Protein AF-A0A1G2SLS5-F1 (afdb_monomer)

Solvent-accessible surface area (backbone atoms only — not comparable to full-atom values): 6137 Å² total; per-residue (Å²): 117,70,70,66,54,59,68,70,67,63,75,51,69,66,58,55,56,51,49,53,50,51,50,51,52,50,51,52,54,50,50,51,52,53,52,51,54,50,44,50,52,46,40,54,53,17,65,68,39,77,86,43,71,64,21,57,29,35,43,38,32,33,52,13,49,52,36,38,52,52,29,53,52,50,58,72,54,48,86,78,49,79,62,73,62,56,51,55,51,29,53,52,34,38,52,52,13,51,50,33,33,49,53,18,50,52,57,50,51,60,50,69,75,73,109

pLDDT: mean 70.51, std 9.54, range [46.31, 83.56]

Radius of gyration: 22.19 Å; Cα contacts (8 Å, |Δi|>4): 70; chains: 1; bounding box: 45×54×56 Å

Secondary structure (DSSP, 8-state):
--HHHHHHTT--HHHHHHHHHHHHHHHHHHHHHHHHHHHHHHHHHHHHS-S-HHHHHHHHHHHHHHHHHHHHHHHHHGGGS-HHHHHHHHHHHHHHHHHHHHHHHHHHHHHHT--

Foldseek 3Di:
DVVVVVVVVPPPVVVVVVVVVVVVVVVLVVVLVVLVVVLVVLLVVLVVPPPDVLSVLSNLLSVLSVLLSVLSVLVVVCVPDDNPPSVVSSVVSNVSSVVSNVVSVVSVVVVVVVD

Sequence (115 aa):
MSDLLSEIGTVSPDMFSSTDSLLSLYSFWSFVIVAVITSILVFVTATKMKGGLFGKVLYYFGAGMVLILISLVLVSIKEGSPASYTDVARDILNIVGFILMAIAANKLYSFTKAQ

Organism: NCBI:txid1802730

Mean predicted aligned error: 13.19 Å

Nearest PDB structures (foldseek):
  6s37-assembly1_A  TM=5.032E-01  e=5.774E+00  Pseudomonas putida KT2440
  7zkw-assembly2_B  TM=3.448E-01  e=4.093E+00  Arabidopsis thaliana
  7sqc-assembly1_1G  TM=4.206E-01  e=9.135E+00  Chlamydomonas reinhardtii

Structure (mmCIF, N/CA/C/O backbone):
data_AF-A0A1G2SLS5-F1
#
_entry.id   AF-A0A1G2SLS5-F1
#
loop_
_atom_site.group_PDB
_atom_site.id
_atom_site.type_symbol
_atom_site.label_atom_id
_atom_site.label_alt_id
_atom_site.label_comp_id
_atom_site.label_asym_id
_atom_site.label_entity_id
_atom_site.label_seq_id
_atom_site.pdbx_PDB_ins_code
_atom_site.Cartn_x
_atom_site.Cartn_y
_atom_site.Cartn_z
_atom_site.occupancy
_atom_site.B_iso_or_equiv
_atom_site.auth_seq_id
_atom_site.auth_comp_id
_atom_site.auth_asym_id
_atom_site.auth_atom_id
_atom_site.pdbx_PDB_model_num
ATOM 1 N N . MET A 1 1 ? 21.243 43.301 -33.020 1.00 50.28 1 MET A N 1
ATOM 2 C CA . MET A 1 1 ? 19.894 43.049 -32.445 1.00 50.28 1 MET A CA 1
ATOM 3 C C . MET A 1 1 ? 19.258 41.794 -33.036 1.00 50.28 1 MET A C 1
ATOM 5 O O . MET A 1 1 ? 18.559 41.104 -32.312 1.00 50.28 1 MET A O 1
ATOM 9 N N . SER A 1 2 ? 19.557 41.454 -34.294 1.00 53.94 2 SER A N 1
ATOM 10 C CA . SER A 1 2 ? 19.277 40.147 -34.906 1.00 53.94 2 SER A CA 1
ATOM 11 C C . SER A 1 2 ? 20.036 38.985 -34.250 1.00 53.94 2 SER A C 1
ATOM 13 O O . SER A 1 2 ? 19.446 37.929 -34.066 1.00 53.94 2 SER A O 1
ATOM 15 N N . ASP A 1 3 ? 21.285 39.194 -33.817 1.00 55.50 3 ASP A N 1
ATOM 16 C CA . ASP A 1 3 ? 22.118 38.112 -33.254 1.00 55.50 3 ASP A CA 1
ATOM 17 C C . ASP A 1 3 ? 21.664 37.635 -31.861 1.00 55.50 3 ASP A C 1
ATOM 19 O O . ASP A 1 3 ? 21.843 36.471 -31.513 1.00 55.50 3 ASP A O 1
ATOM 23 N N . LEU A 1 4 ? 20.989 38.497 -31.084 1.00 53.91 4 LEU A N 1
ATOM 24 C CA . LEU A 1 4 ? 20.428 38.124 -29.775 1.00 53.91 4 LEU A CA 1
ATOM 25 C C . LEU A 1 4 ? 19.105 37.349 -29.877 1.00 53.91 4 LEU A C 1
ATOM 27 O O . LEU A 1 4 ? 18.710 36.698 -28.916 1.00 53.91 4 LEU A O 1
ATOM 31 N N . LEU A 1 5 ? 18.414 37.397 -31.023 1.00 54.09 5 LEU A N 1
ATOM 32 C CA . LEU A 1 5 ? 17.203 36.597 -31.251 1.00 54.09 5 LEU A CA 1
ATOM 33 C C . LEU A 1 5 ? 17.524 35.205 -31.812 1.00 54.09 5 LEU A C 1
ATOM 35 O O . LEU A 1 5 ? 16.744 34.279 -31.602 1.00 54.09 5 LEU A O 1
ATOM 39 N N . SER A 1 6 ? 18.680 35.028 -32.460 1.00 53.47 6 SER A N 1
ATOM 40 C CA . SER A 1 6 ? 19.183 33.708 -32.865 1.00 53.47 6 SER A CA 1
ATOM 41 C C . SER A 1 6 ? 19.698 32.870 -31.692 1.00 53.47 6 SER A C 1
ATOM 43 O O . SER A 1 6 ? 19.623 31.649 -31.761 1.00 53.47 6 SER A O 1
ATOM 45 N N . GLU A 1 7 ? 20.158 33.497 -30.605 1.00 53.78 7 GLU A N 1
ATOM 46 C CA . GLU A 1 7 ? 20.654 32.790 -29.411 1.00 53.78 7 GLU A CA 1
ATOM 47 C C . GLU A 1 7 ? 19.515 32.330 -28.477 1.00 53.78 7 GLU A C 1
ATOM 49 O O . GLU A 1 7 ? 19.618 31.304 -27.812 1.00 53.78 7 GLU A O 1
ATOM 54 N N . ILE A 1 8 ? 18.370 33.026 -28.495 1.00 54.81 8 ILE A N 1
ATOM 55 C CA . ILE A 1 8 ? 17.138 32.604 -27.797 1.00 54.81 8 ILE A CA 1
ATOM 56 C C . ILE A 1 8 ? 16.351 31.567 -28.633 1.00 54.81 8 ILE A C 1
ATOM 58 O O . ILE A 1 8 ? 15.495 30.852 -28.114 1.00 54.81 8 ILE A O 1
ATOM 62 N N . GLY A 1 9 ? 16.656 31.450 -29.930 1.00 52.28 9 GLY A N 1
ATOM 63 C CA . GLY A 1 9 ? 15.972 30.574 -30.887 1.00 52.28 9 GLY A CA 1
ATOM 64 C C . GLY A 1 9 ? 16.450 29.118 -30.927 1.00 52.28 9 GLY A C 1
ATOM 65 O O . GLY A 1 9 ? 15.871 28.323 -31.662 1.00 52.28 9 GLY A O 1
ATOM 66 N N . THR A 1 10 ? 17.475 28.744 -30.157 1.00 52.69 10 THR A N 1
ATOM 67 C CA . THR A 1 10 ? 18.030 27.379 -30.150 1.00 52.69 10 THR A CA 1
ATOM 68 C C . THR A 1 10 ? 18.010 26.749 -28.762 1.00 52.69 10 THR A C 1
ATOM 70 O O . THR A 1 10 ? 18.973 26.097 -28.358 1.00 52.69 10 THR A O 1
ATOM 73 N N . VAL A 1 11 ? 16.914 26.907 -28.011 1.00 59.22 11 VAL A N 1
ATOM 74 C CA . VAL A 1 11 ? 16.658 25.961 -26.919 1.00 59.22 11 VAL A CA 1
ATOM 75 C C . VAL A 1 11 ? 16.249 24.646 -27.571 1.00 59.22 11 VAL A C 1
ATOM 77 O O . VAL A 1 11 ? 15.107 24.466 -27.992 1.00 59.22 11 VAL A O 1
ATOM 80 N N . SER A 1 12 ? 17.238 23.773 -27.745 1.00 58.06 12 SER A N 1
ATOM 81 C CA . SER A 1 12 ? 17.074 22.476 -28.388 1.00 58.06 12 SER A CA 1
ATOM 82 C C . SER A 1 12 ? 15.954 21.697 -27.668 1.00 58.06 12 SER A C 1
ATOM 84 O O . SER A 1 12 ? 15.978 21.617 -26.435 1.00 58.06 12 SER A O 1
ATOM 86 N N . PRO A 1 13 ? 14.936 21.168 -28.374 1.00 59.53 13 PRO A N 1
ATOM 87 C CA . PRO A 1 13 ? 13.781 20.489 -27.763 1.00 59.53 13 PRO A CA 1
ATOM 88 C C . PRO A 1 13 ? 14.174 19.295 -26.869 1.00 59.53 13 PRO A C 1
ATOM 90 O O . PRO A 1 13 ? 13.457 18.933 -25.939 1.00 59.53 13 PRO A O 1
ATOM 93 N N . ASP A 1 14 ? 15.356 18.742 -27.106 1.00 61.47 14 ASP A N 1
ATOM 94 C CA . ASP A 1 14 ? 16.059 17.733 -26.318 1.00 61.47 14 ASP A CA 1
ATOM 95 C C . ASP A 1 14 ? 16.451 18.197 -24.896 1.00 61.47 14 ASP A C 1
ATOM 97 O O . ASP A 1 14 ? 16.504 17.380 -23.972 1.00 61.47 14 ASP A O 1
ATOM 101 N N . MET A 1 15 ? 16.646 19.500 -24.662 1.00 60.25 15 MET A N 1
ATOM 102 C CA . MET A 1 15 ? 16.877 20.053 -23.318 1.00 60.25 15 MET A CA 1
ATOM 103 C C . MET A 1 15 ? 15.589 20.053 -22.480 1.00 60.25 15 MET A C 1
ATOM 105 O O . MET A 1 15 ? 15.622 19.710 -21.294 1.00 60.25 15 MET A O 1
ATOM 109 N N . PHE A 1 16 ? 14.445 20.375 -23.093 1.00 61.44 16 PHE A N 1
ATOM 110 C CA . PHE A 1 16 ? 13.142 20.315 -22.424 1.00 61.44 16 PHE A CA 1
ATOM 111 C C . PHE A 1 16 ? 12.739 18.869 -22.120 1.00 61.44 16 PHE A C 1
ATOM 113 O O . PHE A 1 16 ? 12.420 18.566 -20.973 1.00 61.44 16 PHE A O 1
ATOM 120 N N . SER A 1 17 ? 12.881 17.945 -23.081 1.00 62.88 17 SER A N 1
ATOM 121 C CA . SER A 1 17 ? 12.555 16.527 -22.856 1.00 62.88 17 SER A CA 1
ATOM 122 C C . SER A 1 17 ? 13.399 15.893 -21.748 1.00 62.88 17 SER A C 1
ATOM 124 O O . SER A 1 17 ? 12.903 15.079 -20.967 1.00 62.88 17 SER A O 1
ATOM 126 N N . SER A 1 18 ? 14.677 16.271 -21.658 1.00 64.44 18 SER A N 1
ATOM 127 C CA . SER A 1 18 ? 15.587 15.788 -20.614 1.00 64.44 18 SER A CA 1
ATOM 128 C C . SER A 1 18 ? 15.208 16.339 -19.238 1.00 64.44 18 SER A C 1
ATOM 130 O O . SER A 1 18 ? 15.208 15.603 -18.252 1.00 64.44 18 SER A O 1
ATOM 132 N N . THR A 1 19 ? 14.827 17.616 -19.171 1.00 71.38 19 THR A N 1
ATOM 133 C CA . THR A 1 19 ? 14.408 18.268 -17.923 1.00 71.38 19 THR A CA 1
ATOM 134 C C . THR A 1 19 ? 13.082 17.697 -17.417 1.00 71.38 19 THR A C 1
ATOM 136 O O . THR A 1 19 ? 12.981 17.356 -16.239 1.00 71.38 19 THR A O 1
ATOM 139 N N . ASP A 1 20 ? 12.103 17.496 -18.302 1.00 74.62 20 ASP A N 1
ATOM 140 C CA . ASP A 1 20 ? 10.809 16.888 -17.969 1.00 74.62 20 ASP A CA 1
ATOM 141 C C . ASP A 1 20 ? 10.965 15.439 -17.489 1.00 74.62 20 ASP A C 1
ATOM 143 O O . ASP A 1 20 ? 10.318 15.016 -16.527 1.00 74.62 20 ASP A O 1
ATOM 147 N N . SER A 1 21 ? 11.881 14.684 -18.104 1.00 72.94 21 SER A N 1
ATOM 148 C CA . SER A 1 21 ? 12.189 13.308 -17.698 1.00 72.94 21 SER A CA 1
ATOM 149 C C . SER A 1 21 ? 12.808 13.248 -16.298 1.00 72.94 21 SER A C 1
ATOM 151 O O . SER A 1 21 ? 12.415 12.414 -15.480 1.00 72.94 21 SER A O 1
ATOM 153 N N . LEU A 1 22 ? 13.737 14.157 -15.983 1.00 76.06 22 LEU A N 1
ATOM 154 C CA . LEU A 1 22 ? 14.348 14.249 -14.654 1.00 76.06 22 LEU A CA 1
ATOM 155 C C . LEU A 1 22 ? 13.349 14.711 -13.587 1.00 76.06 22 LEU A C 1
ATOM 157 O O . LEU A 1 22 ? 13.343 14.162 -12.483 1.00 76.06 22 LEU A O 1
ATOM 161 N N . LEU A 1 23 ? 12.481 15.675 -13.910 1.00 80.06 23 LEU A N 1
ATOM 162 C CA . LEU A 1 23 ? 11.414 16.116 -13.011 1.00 80.06 23 LEU A CA 1
ATOM 163 C C . LEU A 1 23 ? 10.431 14.982 -12.716 1.00 80.06 23 LEU A C 1
ATOM 165 O O . LEU A 1 23 ? 10.062 14.777 -11.561 1.00 80.06 23 LEU A O 1
ATOM 169 N N . SER A 1 24 ? 10.028 14.239 -13.749 1.00 76.81 24 SER A N 1
ATOM 170 C CA . SER A 1 24 ? 9.140 13.082 -13.626 1.00 76.81 24 SER A CA 1
ATOM 171 C C . SER A 1 24 ? 9.749 12.010 -12.721 1.00 76.81 24 SER A C 1
ATOM 173 O O . SER A 1 24 ? 9.103 11.552 -11.776 1.00 76.81 24 SER A O 1
ATOM 175 N N . LEU A 1 25 ? 11.030 11.684 -12.925 1.00 78.31 25 LEU A N 1
ATOM 176 C CA . LEU A 1 25 ? 11.751 10.721 -12.097 1.00 78.31 25 LEU A CA 1
ATOM 177 C C . LEU A 1 25 ? 11.849 11.192 -10.637 1.00 78.31 25 LEU A C 1
ATOM 179 O O . LEU A 1 25 ? 11.551 10.431 -9.717 1.00 78.31 25 LEU A O 1
ATOM 183 N N . TYR A 1 26 ? 12.212 12.457 -10.408 1.00 79.56 26 TYR A N 1
ATOM 184 C CA . TYR A 1 26 ? 12.291 13.032 -9.064 1.00 79.56 26 TYR A CA 1
ATOM 185 C C . TYR A 1 26 ? 10.926 13.051 -8.365 1.00 79.56 26 TYR A C 1
ATOM 187 O O . TYR A 1 26 ? 10.819 12.676 -7.197 1.00 79.56 26 TYR A O 1
ATOM 195 N N . SER A 1 27 ? 9.870 13.438 -9.082 1.00 81.88 27 SER A N 1
ATOM 196 C CA . SER A 1 27 ? 8.500 13.455 -8.566 1.00 81.88 27 SER A CA 1
ATOM 197 C C . SER A 1 27 ? 8.026 12.048 -8.198 1.00 81.88 27 SER A C 1
ATOM 199 O O . SER A 1 27 ? 7.465 11.850 -7.120 1.00 81.88 27 SER A O 1
ATOM 201 N N . PHE A 1 28 ? 8.339 11.051 -9.032 1.00 77.50 28 PHE A N 1
ATOM 202 C CA . PHE A 1 28 ? 8.040 9.648 -8.763 1.00 77.50 28 PHE A CA 1
ATOM 203 C C . PHE A 1 28 ? 8.723 9.154 -7.483 1.00 77.50 28 PHE A C 1
ATOM 205 O O . PHE A 1 28 ? 8.052 8.637 -6.591 1.00 77.50 28 PHE A O 1
ATOM 212 N N . TRP A 1 29 ? 10.035 9.362 -7.337 1.00 76.00 29 TRP A N 1
ATOM 213 C CA . TRP A 1 29 ? 10.759 8.950 -6.129 1.00 76.00 29 TRP A CA 1
ATOM 214 C C . TRP A 1 29 ? 10.306 9.708 -4.880 1.00 76.00 29 TRP A C 1
ATOM 216 O O . TRP A 1 29 ? 10.204 9.114 -3.808 1.00 76.00 29 TRP A O 1
ATOM 226 N N . SER A 1 30 ? 9.974 10.993 -5.010 1.00 80.94 30 SER A N 1
ATOM 227 C CA . SER A 1 30 ? 9.429 11.782 -3.905 1.00 80.94 30 SER A CA 1
ATOM 228 C C . SER A 1 30 ? 8.067 11.238 -3.455 1.00 80.94 30 SER A C 1
ATOM 230 O O . SER A 1 30 ? 7.856 11.002 -2.265 1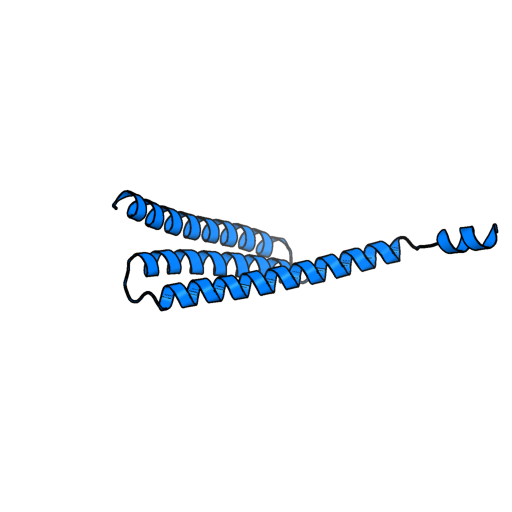.00 80.94 30 SER A O 1
ATOM 232 N N . PHE A 1 31 ? 7.177 10.914 -4.400 1.00 81.81 31 PHE A N 1
ATOM 233 C CA . PHE A 1 31 ? 5.907 10.240 -4.119 1.00 81.81 31 PHE A CA 1
ATOM 234 C C . PHE A 1 31 ? 6.112 8.890 -3.419 1.00 81.81 31 PHE A C 1
ATOM 236 O O . PHE A 1 31 ? 5.448 8.617 -2.419 1.00 81.81 31 PHE A O 1
ATOM 243 N N . VAL A 1 32 ? 7.054 8.069 -3.897 1.00 77.25 32 VAL A N 1
ATOM 244 C CA . VAL A 1 32 ? 7.382 6.766 -3.292 1.00 77.25 32 VAL A CA 1
ATOM 245 C C . VAL A 1 32 ? 7.816 6.944 -1.837 1.00 77.25 32 VAL A C 1
ATOM 247 O O . VAL A 1 32 ? 7.296 6.262 -0.956 1.00 77.25 32 VAL A O 1
ATOM 250 N N . ILE A 1 33 ? 8.730 7.880 -1.564 1.00 81.06 33 ILE A N 1
ATOM 251 C CA . ILE A 1 33 ? 9.230 8.150 -0.209 1.00 81.06 33 ILE A CA 1
ATOM 252 C C . ILE A 1 33 ? 8.085 8.583 0.709 1.00 81.06 33 ILE A C 1
ATOM 254 O O . ILE A 1 33 ? 7.932 8.030 1.799 1.00 81.06 33 ILE A O 1
ATOM 258 N N . VAL A 1 34 ? 7.254 9.531 0.265 1.00 83.06 34 VAL A N 1
ATOM 259 C CA . VAL A 1 34 ? 6.096 9.998 1.039 1.00 83.06 34 VAL A CA 1
ATOM 260 C C . VAL A 1 34 ? 5.144 8.838 1.321 1.00 83.06 34 VAL A C 1
ATOM 262 O O . VAL A 1 34 ? 4.783 8.618 2.475 1.00 83.06 34 VAL A O 1
ATOM 265 N N . ALA A 1 35 ? 4.800 8.042 0.309 1.00 74.38 35 ALA A N 1
ATOM 266 C CA . ALA A 1 35 ? 3.894 6.908 0.451 1.00 74.38 35 ALA A CA 1
ATOM 267 C C . ALA A 1 35 ? 4.427 5.846 1.431 1.00 74.38 35 ALA A C 1
ATOM 269 O O . ALA A 1 35 ? 3.672 5.342 2.267 1.00 74.38 35 ALA A O 1
ATOM 270 N N . VAL A 1 36 ? 5.730 5.542 1.389 1.00 78.06 36 VAL A N 1
ATOM 271 C CA . VAL A 1 36 ? 6.382 4.616 2.330 1.00 78.06 36 VAL A CA 1
ATOM 272 C C . VAL A 1 36 ? 6.334 5.162 3.756 1.00 78.06 36 VAL A C 1
ATOM 274 O O . VAL A 1 36 ? 5.913 4.449 4.667 1.00 78.06 36 VAL A O 1
ATOM 277 N N . ILE A 1 37 ? 6.705 6.430 3.965 1.00 82.56 37 ILE A N 1
ATOM 278 C CA . ILE A 1 37 ? 6.680 7.062 5.293 1.00 82.56 37 ILE A CA 1
ATOM 279 C C . ILE A 1 37 ? 5.256 7.062 5.855 1.00 82.56 37 ILE A C 1
ATOM 281 O O . ILE A 1 37 ? 5.044 6.669 7.004 1.00 82.56 37 ILE A O 1
ATOM 285 N N . THR A 1 38 ? 4.265 7.452 5.050 1.00 79.38 38 THR A N 1
ATOM 286 C CA . THR A 1 38 ? 2.857 7.440 5.457 1.00 79.38 38 THR A CA 1
ATOM 287 C C . THR A 1 38 ? 2.394 6.028 5.812 1.00 79.38 38 THR A C 1
ATOM 289 O O . THR A 1 38 ? 1.761 5.845 6.851 1.00 79.38 38 THR A O 1
ATOM 292 N N . SER A 1 39 ? 2.753 5.017 5.017 1.00 76.31 39 SER A N 1
ATOM 293 C CA . SER A 1 39 ? 2.410 3.619 5.299 1.00 76.31 39 SER A CA 1
ATOM 294 C C . SER A 1 39 ? 3.000 3.141 6.633 1.00 76.31 39 SER A C 1
ATOM 296 O O . SER A 1 39 ? 2.284 2.573 7.462 1.00 76.31 39 SER A O 1
ATOM 298 N N . ILE A 1 40 ? 4.273 3.458 6.899 1.00 76.31 40 ILE A N 1
ATOM 299 C CA . ILE A 1 40 ? 4.941 3.139 8.169 1.00 76.31 40 ILE A CA 1
ATOM 300 C C . 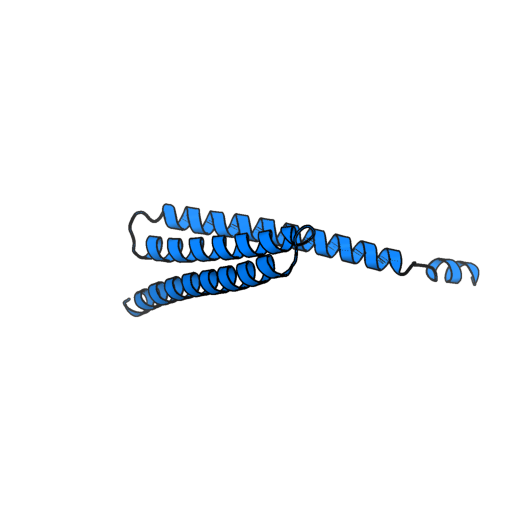ILE A 1 40 ? 4.242 3.839 9.338 1.00 76.31 40 ILE A C 1
ATOM 302 O O . ILE A 1 40 ? 3.963 3.199 10.350 1.00 76.31 40 ILE A O 1
ATOM 306 N N . LEU A 1 41 ? 3.911 5.127 9.214 1.00 76.44 41 LEU A N 1
ATOM 307 C CA . LEU A 1 41 ? 3.209 5.873 10.263 1.00 76.44 41 LEU A CA 1
ATOM 308 C C . LEU A 1 41 ? 1.838 5.267 10.576 1.00 76.44 41 LEU A C 1
ATOM 310 O O . LEU A 1 41 ? 1.492 5.108 11.749 1.00 76.44 41 LEU A O 1
ATOM 314 N N . VAL A 1 42 ? 1.079 4.882 9.548 1.00 75.56 42 VAL A N 1
ATOM 315 C CA . VAL A 1 42 ? -0.214 4.200 9.701 1.00 75.56 42 VAL A CA 1
ATOM 316 C C . VAL A 1 42 ? -0.029 2.865 10.421 1.00 75.56 42 VAL A C 1
ATOM 318 O O . VAL A 1 42 ? -0.763 2.571 11.364 1.00 75.56 42 VAL A O 1
ATOM 321 N N . PHE A 1 43 ? 0.988 2.087 10.051 1.00 70.25 43 PHE A N 1
ATOM 322 C CA . PHE A 1 43 ? 1.260 0.783 10.653 1.00 70.25 43 PHE A CA 1
ATOM 323 C C . PHE A 1 43 ? 1.748 0.879 12.108 1.00 70.25 43 PHE A C 1
ATOM 325 O O . PHE A 1 43 ? 1.307 0.120 12.976 1.00 70.25 43 PHE A O 1
ATOM 332 N N . VAL A 1 44 ? 2.613 1.849 12.414 1.00 72.88 44 VAL A N 1
ATOM 333 C CA . VAL A 1 44 ? 3.077 2.146 13.780 1.00 72.88 44 VAL A CA 1
ATOM 334 C C . VAL A 1 44 ? 1.918 2.636 14.648 1.00 72.88 44 VAL A C 1
ATOM 336 O O . VAL A 1 44 ? 1.791 2.241 15.805 1.00 72.88 44 VAL A O 1
ATOM 339 N N . THR A 1 45 ? 1.033 3.465 14.097 1.00 70.69 45 THR A N 1
ATOM 340 C CA . THR A 1 45 ? -0.168 3.922 14.809 1.00 70.69 45 THR A CA 1
ATOM 341 C C . THR A 1 45 ? -1.122 2.752 15.066 1.00 70.69 45 THR A C 1
ATOM 343 O O . THR A 1 45 ? -1.614 2.601 16.183 1.00 70.69 45 THR A O 1
ATOM 346 N N . ALA A 1 46 ? -1.295 1.854 14.089 1.00 66.75 46 ALA A N 1
ATOM 347 C CA . ALA A 1 46 ? -2.120 0.652 14.218 1.00 66.75 46 ALA A CA 1
ATOM 348 C C . ALA A 1 46 ? -1.610 -0.291 15.316 1.00 66.75 46 ALA A C 1
ATOM 350 O O . ALA A 1 46 ? -2.392 -0.790 16.123 1.00 66.75 46 ALA A O 1
ATOM 351 N N . THR A 1 47 ? -0.294 -0.512 15.374 1.00 65.19 47 THR A N 1
ATOM 352 C CA . THR A 1 47 ? 0.347 -1.405 16.356 1.00 65.19 47 THR A CA 1
ATOM 353 C C . THR A 1 47 ? 0.387 -0.815 17.765 1.00 65.19 47 THR A C 1
ATOM 355 O O . THR A 1 47 ? 0.336 -1.564 18.742 1.00 65.19 47 THR A O 1
ATOM 358 N N . LYS A 1 48 ? 0.411 0.517 17.902 1.00 70.38 48 LYS A N 1
ATOM 359 C CA . LYS A 1 48 ? 0.282 1.198 19.202 1.00 70.38 48 LYS A CA 1
ATOM 360 C C . LYS A 1 48 ? -1.127 1.090 19.795 1.00 70.38 48 LYS A C 1
ATOM 362 O O . LYS A 1 48 ? -1.273 1.120 21.016 1.00 70.38 48 LYS A O 1
ATOM 367 N N . MET A 1 49 ? -2.156 0.892 18.969 1.00 66.31 49 MET A N 1
ATOM 368 C CA . MET A 1 49 ? -3.521 0.610 19.421 1.00 66.31 49 MET A CA 1
ATOM 369 C C . MET A 1 49 ? -3.651 -0.868 19.835 1.00 66.31 49 MET A C 1
ATOM 371 O O . MET A 1 49 ? -4.217 -1.689 19.115 1.00 66.31 49 MET A O 1
ATOM 375 N N . LYS A 1 50 ? -3.103 -1.225 21.006 1.00 54.12 50 LYS A N 1
ATOM 376 C CA . LYS A 1 50 ? -3.158 -2.582 21.582 1.00 54.12 50 LYS A CA 1
ATOM 377 C C . LYS A 1 50 ? -4.602 -3.111 21.660 1.00 54.12 50 LYS A C 1
ATOM 379 O O . LYS A 1 50 ? -5.356 -2.756 22.558 1.00 54.12 50 LYS A O 1
ATOM 384 N N . GLY A 1 51 ? -4.973 -3.996 20.734 1.00 60.16 51 GLY A N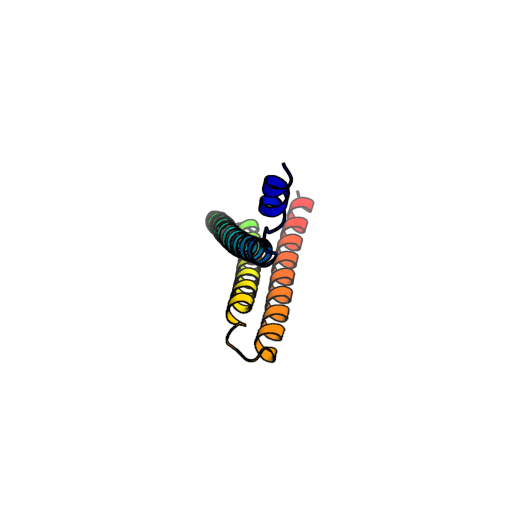 1
ATOM 385 C CA . GLY A 1 51 ? -6.118 -4.911 20.858 1.00 60.16 51 G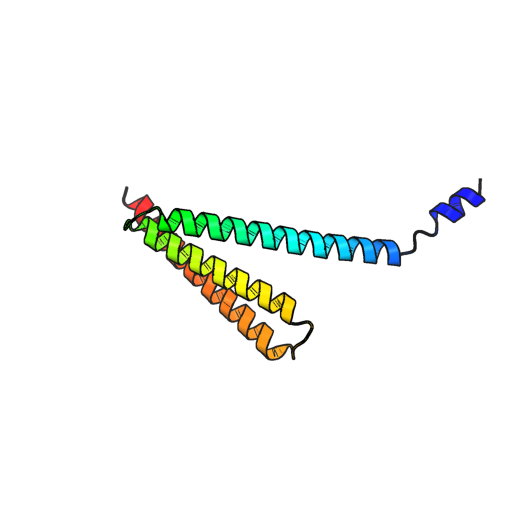LY A CA 1
ATOM 386 C C . G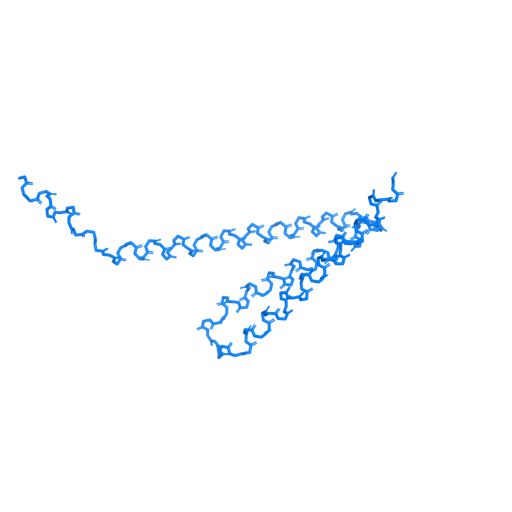LY A 1 51 ? -7.512 -4.359 20.531 1.00 60.16 51 GLY A C 1
ATOM 387 O O . GLY A 1 51 ? -8.456 -5.145 20.466 1.00 60.16 51 GLY A O 1
ATOM 388 N N . GLY A 1 52 ? -7.663 -3.057 20.275 1.00 69.06 52 GLY A N 1
ATOM 389 C CA . GLY A 1 52 ? -8.943 -2.477 19.852 1.00 69.06 52 GLY A CA 1
ATOM 390 C C . GLY A 1 52 ? -9.334 -2.889 18.428 1.00 69.06 52 GLY A C 1
ATOM 391 O O . GLY A 1 52 ? -8.471 -3.146 17.585 1.00 69.06 52 GLY A O 1
ATOM 392 N N . LEU A 1 53 ? -10.636 -2.910 18.115 1.00 66.38 53 LEU A N 1
ATOM 393 C CA . LEU A 1 53 ? -11.102 -3.220 16.755 1.00 66.38 53 LEU A CA 1
ATOM 394 C C . LEU A 1 53 ? -10.533 -2.237 15.712 1.00 66.38 53 LEU A C 1
ATOM 396 O O . LEU A 1 53 ? -10.209 -2.648 14.601 1.00 66.38 53 LEU A O 1
ATOM 400 N N . PHE A 1 54 ? -10.303 -0.982 16.108 1.00 67.88 54 PHE A N 1
ATOM 401 C CA . PHE A 1 54 ? -9.578 0.020 15.323 1.00 67.88 54 PHE A CA 1
ATOM 402 C C . PHE A 1 54 ? -8.173 -0.435 14.910 1.00 67.88 54 PHE A C 1
ATOM 404 O O . PHE A 1 54 ? -7.807 -0.260 13.755 1.00 67.88 54 PHE A O 1
ATOM 411 N N . GLY A 1 55 ? -7.417 -1.091 15.797 1.00 69.19 55 GLY A N 1
ATOM 412 C CA . GLY A 1 55 ? -6.096 -1.633 15.465 1.00 69.19 55 GLY A CA 1
ATOM 413 C C . GLY A 1 55 ? -6.172 -2.730 14.400 1.00 69.19 55 GLY A C 1
ATOM 414 O O . GLY A 1 55 ? -5.361 -2.749 13.479 1.00 69.19 55 GLY A O 1
ATOM 415 N N . LYS A 1 56 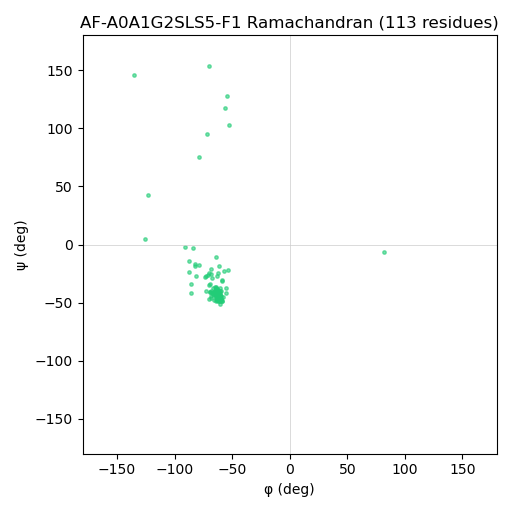? -7.201 -3.593 14.447 1.00 69.94 56 LYS A N 1
ATOM 416 C CA . LYS A 1 56 ? -7.442 -4.607 13.401 1.00 69.94 56 LYS A CA 1
ATOM 417 C C . LYS A 1 56 ? -7.803 -3.969 12.061 1.00 69.94 56 LYS A C 1
ATOM 419 O O . LYS A 1 56 ? -7.293 -4.391 11.031 1.00 69.94 56 LYS A O 1
ATOM 424 N N . VAL A 1 57 ? -8.665 -2.954 12.064 1.00 73.19 57 VAL A N 1
ATOM 425 C CA . VAL A 1 57 ? -9.046 -2.218 10.849 1.00 73.19 57 VAL A CA 1
ATOM 426 C C . VAL A 1 57 ? -7.843 -1.522 10.224 1.00 73.19 57 VAL A C 1
ATOM 428 O O . VAL A 1 57 ? -7.591 -1.674 9.031 1.00 73.19 57 VAL A O 1
ATOM 431 N N . LEU A 1 58 ? -7.073 -0.812 11.044 1.00 72.56 58 LEU A N 1
ATOM 432 C CA . LEU A 1 58 ? -5.901 -0.071 10.600 1.00 72.56 58 LEU A CA 1
ATOM 433 C C . LEU A 1 58 ? -4.779 -1.012 10.132 1.00 72.56 58 LEU A C 1
ATOM 435 O O . LEU A 1 58 ? -4.040 -0.671 9.214 1.00 72.56 58 LEU A O 1
ATOM 439 N N . TYR A 1 59 ? -4.710 -2.230 10.678 1.00 76.62 59 TYR A N 1
ATOM 440 C CA . TYR A 1 59 ? -3.832 -3.291 10.186 1.00 76.62 59 TYR A CA 1
ATOM 441 C C . TYR A 1 59 ? -4.218 -3.771 8.777 1.00 76.62 59 TYR A C 1
ATOM 443 O O . TYR A 1 59 ? -3.352 -3.833 7.908 1.00 76.62 59 TYR A O 1
ATOM 451 N N . TYR A 1 60 ? -5.501 -4.053 8.509 1.00 73.44 60 TYR A N 1
ATOM 452 C CA . TYR A 1 60 ? -5.961 -4.421 7.156 1.00 73.44 60 TYR A CA 1
ATOM 453 C C . TYR A 1 60 ? -5.775 -3.281 6.147 1.00 73.44 60 TYR A C 1
ATOM 455 O O . TYR A 1 60 ? -5.384 -3.521 5.006 1.00 73.44 60 TYR A O 1
ATOM 463 N N . PHE A 1 61 ? -5.998 -2.038 6.578 1.00 78.69 61 PHE A N 1
ATOM 464 C CA . PHE A 1 61 ? -5.753 -0.850 5.764 1.00 78.69 61 PHE A CA 1
ATOM 465 C C . PHE A 1 61 ? -4.261 -0.682 5.428 1.00 78.69 61 PHE A C 1
ATOM 467 O O . PHE A 1 61 ? -3.904 -0.471 4.269 1.00 78.69 61 PHE A O 1
ATOM 474 N N . GLY A 1 62 ? -3.382 -0.848 6.421 1.00 75.94 62 GLY A N 1
ATOM 475 C CA . GLY A 1 62 ? -1.931 -0.830 6.232 1.00 75.94 62 GLY A CA 1
ATOM 476 C C . GLY A 1 62 ? -1.439 -1.957 5.321 1.00 75.94 62 GLY A C 1
ATOM 477 O O . GLY A 1 62 ? -0.644 -1.708 4.421 1.00 75.94 62 GLY A O 1
ATOM 478 N N . ALA A 1 63 ? -1.965 -3.175 5.480 1.00 77.62 63 ALA A N 1
ATOM 479 C CA . ALA A 1 63 ? -1.660 -4.300 4.594 1.00 77.62 63 ALA A CA 1
ATOM 480 C C . ALA A 1 63 ? -2.059 -4.012 3.133 1.00 77.62 63 ALA A C 1
ATOM 482 O O . ALA A 1 63 ? -1.295 -4.311 2.216 1.00 77.62 63 ALA A O 1
ATOM 483 N N . GLY A 1 64 ? -3.213 -3.366 2.917 1.00 77.88 64 GLY A N 1
ATOM 484 C CA . GLY A 1 64 ? -3.634 -2.888 1.598 1.00 77.88 64 GLY A CA 1
ATOM 485 C C . GLY A 1 64 ? -2.670 -1.857 0.999 1.00 77.88 64 GLY A C 1
ATOM 486 O O . GLY A 1 64 ? -2.319 -1.968 -0.173 1.00 77.88 64 GLY A O 1
ATOM 487 N N . MET A 1 65 ? -2.176 -0.896 1.793 1.00 79.69 65 MET A N 1
ATOM 488 C CA . MET A 1 65 ? -1.166 0.070 1.322 1.00 79.69 65 MET A CA 1
ATOM 489 C C . MET A 1 65 ? 0.144 -0.600 0.911 1.00 79.69 65 MET A C 1
ATOM 491 O O . MET A 1 65 ? 0.717 -0.232 -0.110 1.00 79.69 65 MET A O 1
ATOM 495 N N . VAL A 1 66 ? 0.622 -1.575 1.688 1.00 79.50 66 VAL A N 1
ATOM 496 C CA . VAL A 1 66 ? 1.870 -2.288 1.381 1.00 79.50 66 VAL A CA 1
ATOM 497 C C . VAL A 1 66 ? 1.738 -3.070 0.075 1.00 79.50 66 VAL A C 1
ATOM 499 O O . VAL A 1 66 ? 2.651 -3.036 -0.743 1.00 79.50 66 VAL A O 1
ATOM 502 N N . LEU A 1 67 ? 0.590 -3.708 -0.170 1.00 79.62 67 LEU A N 1
ATOM 503 C CA . LEU A 1 67 ? 0.313 -4.381 -1.443 1.00 79.62 67 LEU A CA 1
ATOM 504 C C . LEU A 1 67 ? 0.371 -3.424 -2.639 1.00 79.62 67 LEU A C 1
ATOM 506 O O . LEU A 1 67 ? 1.002 -3.748 -3.640 1.00 79.62 67 LEU A O 1
ATOM 510 N N . ILE A 1 68 ? -0.217 -2.231 -2.518 1.00 79.50 68 ILE A N 1
ATOM 511 C CA . ILE A 1 68 ? -0.172 -1.207 -3.575 1.00 79.50 68 ILE A CA 1
ATOM 512 C C . ILE A 1 68 ? 1.257 -0.676 -3.775 1.00 79.50 68 ILE A C 1
ATOM 514 O O . ILE A 1 68 ? 1.682 -0.460 -4.910 1.00 79.50 68 ILE A O 1
ATOM 518 N N . LEU A 1 69 ? 2.035 -0.512 -2.699 1.00 77.69 69 LEU A N 1
ATOM 519 C CA . LEU A 1 69 ? 3.453 -0.150 -2.797 1.00 77.69 69 LEU A CA 1
ATOM 520 C C . LEU A 1 69 ? 4.270 -1.229 -3.514 1.00 77.69 69 LEU A C 1
ATOM 522 O O . LEU A 1 69 ? 5.112 -0.901 -4.345 1.00 77.69 69 LEU A O 1
ATOM 526 N N . ILE A 1 70 ? 4.000 -2.510 -3.255 1.00 79.19 70 ILE A N 1
ATOM 527 C CA . ILE A 1 70 ? 4.646 -3.618 -3.968 1.00 79.19 70 ILE A CA 1
ATOM 528 C C . ILE A 1 70 ? 4.280 -3.571 -5.459 1.00 79.19 70 ILE A C 1
ATOM 530 O O . ILE A 1 70 ? 5.177 -3.654 -6.297 1.00 79.19 70 ILE A O 1
ATOM 534 N N . SER A 1 71 ? 3.008 -3.342 -5.811 1.00 73.88 71 SER A N 1
ATOM 535 C CA . SER A 1 71 ? 2.587 -3.136 -7.208 1.00 73.88 71 SER A CA 1
ATOM 536 C C . SER A 1 71 ? 3.341 -1.999 -7.899 1.00 73.88 71 SER A C 1
ATOM 538 O O . SER A 1 71 ? 3.644 -2.097 -9.086 1.00 73.88 71 SER A O 1
ATOM 540 N N . LEU A 1 72 ? 3.636 -0.915 -7.174 1.00 73.19 72 LEU A N 1
ATOM 541 C CA . LEU A 1 72 ? 4.404 0.219 -7.687 1.00 73.19 72 LEU A CA 1
ATOM 542 C C . LEU A 1 72 ? 5.861 -0.177 -7.971 1.00 73.19 72 LEU A C 1
ATOM 544 O O . LEU A 1 72 ? 6.396 0.169 -9.019 1.00 73.19 72 LEU A O 1
ATOM 548 N N . VAL A 1 73 ? 6.483 -0.958 -7.086 1.00 74.06 73 VAL A N 1
ATOM 549 C CA . VAL A 1 73 ? 7.845 -1.482 -7.289 1.00 74.06 73 VAL A CA 1
ATOM 550 C C . VAL A 1 73 ? 7.903 -2.425 -8.496 1.00 74.06 73 VAL A C 1
ATOM 552 O O . VAL A 1 73 ? 8.847 -2.363 -9.281 1.00 74.06 73 VAL A O 1
ATOM 555 N N . LEU A 1 74 ? 6.868 -3.245 -8.709 1.00 71.50 74 LEU A N 1
ATOM 556 C CA . LEU A 1 74 ? 6.745 -4.094 -9.902 1.00 71.50 74 LEU A CA 1
ATOM 557 C C . LEU A 1 74 ? 6.737 -3.291 -11.216 1.00 71.50 74 LEU A C 1
ATOM 559 O O . LEU A 1 74 ? 7.249 -3.785 -12.219 1.00 71.50 74 LEU A O 1
ATOM 563 N N . VAL A 1 75 ? 6.223 -2.053 -11.220 1.00 68.31 75 VAL A N 1
ATOM 564 C CA . VAL A 1 75 ? 6.287 -1.157 -12.393 1.00 68.31 75 VAL A CA 1
ATOM 565 C C . VAL A 1 75 ? 7.724 -0.751 -12.699 1.00 68.31 75 VAL A C 1
ATOM 567 O O . VAL A 1 75 ? 8.124 -0.789 -13.857 1.00 68.31 75 VAL A O 1
ATOM 570 N N . SER A 1 76 ? 8.516 -0.421 -11.678 1.00 64.69 76 SER A N 1
ATOM 571 C CA . SER A 1 76 ? 9.920 -0.026 -11.856 1.00 64.69 76 SER A CA 1
ATOM 572 C C . SER A 1 76 ? 10.816 -1.181 -12.324 1.00 64.69 76 SER A C 1
ATOM 574 O O . SER A 1 76 ? 11.831 -0.945 -12.965 1.00 64.69 76 SER A O 1
ATOM 576 N N . ILE A 1 77 ? 10.442 -2.436 -12.042 1.00 62.44 77 ILE A N 1
ATOM 577 C CA . ILE A 1 77 ? 11.191 -3.638 -12.464 1.00 62.44 77 ILE A CA 1
ATOM 578 C C . ILE A 1 77 ? 10.861 -4.043 -13.916 1.00 62.44 77 ILE A C 1
ATOM 580 O O . ILE A 1 77 ? 11.633 -4.758 -14.561 1.00 62.44 77 ILE A O 1
ATOM 584 N N . LYS A 1 78 ? 9.734 -3.568 -14.466 1.00 57.69 78 LYS A N 1
ATOM 585 C CA . LYS A 1 78 ? 9.266 -3.910 -15.819 1.00 57.69 78 LYS A CA 1
ATOM 586 C C . LYS A 1 78 ? 10.240 -3.494 -16.930 1.00 57.69 78 LYS A C 1
ATOM 588 O O . LYS A 1 78 ? 10.184 -4.068 -18.012 1.00 57.69 78 LYS A O 1
ATOM 593 N N . GLU A 1 79 ? 11.178 -2.586 -16.666 1.00 56.81 79 GLU A N 1
ATOM 594 C CA . GLU A 1 79 ? 12.208 -2.205 -17.642 1.00 56.81 79 GLU A CA 1
ATOM 595 C C . GLU A 1 79 ? 13.177 -3.349 -18.022 1.00 56.81 79 GLU A C 1
ATOM 597 O O . GLU A 1 79 ? 13.905 -3.218 -19.001 1.00 56.81 79 GLU A O 1
ATOM 602 N N . GLY A 1 80 ? 13.163 -4.493 -17.315 1.00 53.94 80 GLY A N 1
ATOM 603 C CA . GLY A 1 80 ? 14.063 -5.629 -17.581 1.00 53.94 80 GLY A CA 1
ATOM 604 C C . GLY A 1 80 ? 13.419 -7.005 -17.814 1.00 53.94 80 GLY A C 1
ATOM 605 O O . GLY A 1 80 ? 14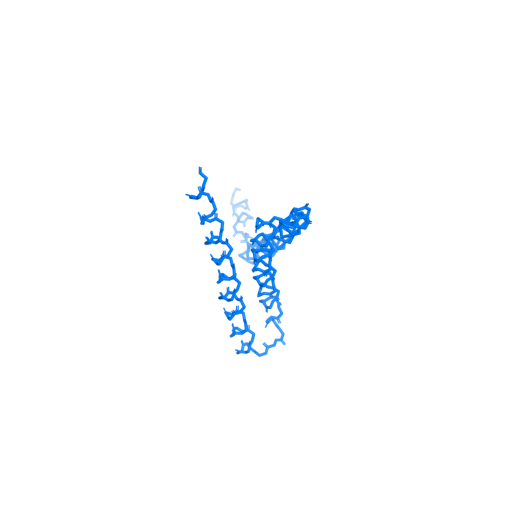.154 -7.984 -17.927 1.00 53.94 80 GLY A O 1
ATOM 606 N N . SER A 1 81 ? 12.086 -7.136 -17.860 1.00 54.88 81 SER A N 1
ATOM 607 C CA . SER A 1 81 ? 11.388 -8.442 -17.867 1.00 54.88 81 SER A CA 1
ATOM 608 C C . SER A 1 81 ? 10.255 -8.497 -18.905 1.00 54.88 81 SER A C 1
ATOM 610 O O . SER A 1 81 ? 9.612 -7.471 -19.137 1.00 54.88 81 SER A O 1
ATOM 612 N N . PRO A 1 82 ? 9.966 -9.654 -19.548 1.00 59.47 82 PRO A N 1
ATOM 613 C CA . PRO A 1 82 ? 8.879 -9.767 -20.521 1.00 59.47 82 PRO A CA 1
ATOM 614 C C . PRO A 1 82 ? 7.532 -9.347 -19.911 1.00 59.47 82 PRO A C 1
ATOM 616 O O . PRO A 1 82 ? 7.017 -9.959 -18.974 1.00 59.47 82 PRO A O 1
ATOM 619 N N . ALA A 1 83 ? 6.969 -8.285 -20.494 1.00 60.41 83 ALA A N 1
ATOM 620 C CA . ALA A 1 83 ? 5.892 -7.447 -19.967 1.00 60.41 83 ALA A CA 1
ATOM 621 C C . ALA A 1 83 ? 4.602 -8.172 -19.531 1.00 60.41 83 ALA A C 1
ATOM 623 O O . ALA A 1 83 ? 3.845 -7.631 -18.727 1.00 60.41 83 ALA A O 1
ATOM 624 N N . SER A 1 84 ? 4.332 -9.383 -20.025 1.00 64.06 84 SER A N 1
ATOM 625 C CA . SER A 1 84 ? 3.026 -10.031 -19.852 1.00 64.06 84 SER A CA 1
ATOM 626 C C . SER A 1 84 ? 2.729 -10.492 -18.422 1.00 64.06 84 SER A C 1
ATOM 628 O O . SER A 1 84 ? 1.580 -10.418 -17.997 1.00 64.06 84 SER A O 1
ATOM 630 N N . TYR A 1 85 ? 3.724 -10.951 -17.657 1.00 66.56 85 TYR A N 1
ATOM 631 C CA . TYR A 1 85 ? 3.474 -11.472 -16.302 1.00 66.56 85 TYR A CA 1
ATOM 632 C C . TYR A 1 85 ? 3.462 -10.374 -15.233 1.00 66.56 85 TYR A C 1
ATOM 634 O O . TYR A 1 85 ? 2.692 -10.449 -14.275 1.00 66.56 85 TYR A O 1
ATOM 642 N N . THR A 1 86 ? 4.280 -9.334 -15.403 1.00 68.19 86 THR A N 1
ATOM 643 C CA . THR A 1 86 ? 4.380 -8.219 -14.450 1.00 68.19 86 THR A CA 1
ATOM 644 C C . THR A 1 86 ? 3.126 -7.348 -14.441 1.00 68.19 86 THR A C 1
ATOM 646 O O . THR A 1 86 ? 2.735 -6.865 -13.382 1.00 68.19 86 THR A O 1
ATOM 649 N N . ASP A 1 87 ? 2.464 -7.188 -15.592 1.00 75.44 87 ASP A N 1
ATOM 650 C CA . ASP A 1 87 ? 1.236 -6.392 -15.708 1.00 75.44 87 ASP A CA 1
ATOM 651 C C . ASP A 1 87 ? 0.050 -7.060 -15.016 1.00 75.44 87 ASP A C 1
ATOM 653 O O . ASP A 1 87 ? -0.629 -6.440 -14.200 1.00 75.44 87 ASP A O 1
ATOM 657 N N . VAL A 1 88 ? -0.143 -8.357 -15.262 1.00 77.19 88 VAL A N 1
ATOM 658 C CA . VAL A 1 88 ? -1.220 -9.127 -14.629 1.00 77.19 88 VAL A CA 1
ATOM 659 C C . VAL A 1 88 ? -1.018 -9.197 -13.113 1.00 77.19 88 VAL A C 1
ATOM 661 O O . VAL A 1 88 ? -1.966 -9.003 -12.353 1.00 77.19 88 VAL A O 1
ATOM 664 N N . ALA A 1 89 ? 0.218 -9.418 -12.650 1.00 76.31 89 ALA A N 1
ATOM 665 C CA . ALA A 1 89 ? 0.526 -9.419 -11.221 1.00 76.31 89 ALA A CA 1
ATOM 666 C C . ALA A 1 89 ? 0.237 -8.056 -10.568 1.00 76.31 89 ALA A C 1
ATOM 668 O O . ALA A 1 89 ? -0.347 -8.010 -9.485 1.00 76.31 89 ALA A O 1
ATOM 669 N N . ARG A 1 90 ? 0.590 -6.948 -11.233 1.00 79.06 90 ARG A N 1
ATOM 670 C CA . ARG A 1 90 ? 0.319 -5.583 -10.761 1.00 79.06 90 ARG A CA 1
ATOM 671 C C . ARG A 1 90 ? -1.178 -5.311 -10.624 1.00 79.06 90 ARG A C 1
ATOM 673 O O . ARG A 1 90 ? -1.602 -4.789 -9.593 1.00 79.06 90 ARG A O 1
ATOM 680 N N . ASP A 1 91 ? -1.967 -5.651 -11.638 1.00 80.00 91 ASP A N 1
ATOM 681 C CA . ASP A 1 91 ? -3.412 -5.410 -11.623 1.00 80.00 91 ASP A CA 1
ATOM 682 C C . ASP A 1 91 ? -4.090 -6.212 -10.510 1.00 80.00 91 ASP A C 1
ATOM 684 O O . ASP A 1 91 ? -4.876 -5.661 -9.736 1.00 80.00 91 ASP A O 1
ATOM 688 N N . ILE A 1 92 ? -3.710 -7.484 -10.345 1.00 81.00 92 ILE A N 1
ATOM 689 C CA . ILE A 1 92 ? -4.220 -8.335 -9.264 1.00 81.00 92 ILE A CA 1
ATOM 690 C C . ILE A 1 92 ? -3.820 -7.778 -7.891 1.00 81.00 92 ILE A C 1
ATOM 692 O O . ILE A 1 92 ? -4.685 -7.651 -7.023 1.00 81.00 92 ILE A O 1
ATOM 696 N N . LEU A 1 93 ? -2.550 -7.410 -7.670 1.00 78.12 93 LEU A N 1
ATOM 697 C CA . LEU A 1 93 ? -2.113 -6.854 -6.381 1.00 78.12 93 LEU A CA 1
ATOM 698 C C . LEU A 1 93 ? -2.828 -5.536 -6.054 1.00 78.12 93 LEU A C 1
ATOM 700 O O . LEU A 1 93 ? -3.215 -5.325 -4.904 1.00 78.12 93 LEU A O 1
ATOM 704 N N . ASN A 1 94 ? -3.046 -4.669 -7.047 1.00 80.31 94 ASN A N 1
ATOM 705 C CA . ASN A 1 94 ? -3.799 -3.430 -6.859 1.00 80.31 94 ASN A CA 1
ATOM 706 C C . ASN A 1 94 ? -5.256 -3.704 -6.483 1.00 80.31 94 ASN A C 1
ATOM 708 O O . ASN A 1 94 ? -5.746 -3.128 -5.513 1.00 80.31 94 ASN A O 1
ATOM 712 N N . ILE A 1 95 ? -5.936 -4.608 -7.196 1.00 82.94 95 ILE A N 1
ATOM 713 C CA . ILE A 1 95 ? -7.322 -4.993 -6.894 1.00 82.94 95 ILE A CA 1
ATOM 714 C C . ILE A 1 95 ? -7.422 -5.543 -5.468 1.00 82.94 95 ILE A C 1
ATOM 716 O O . ILE A 1 95 ? -8.268 -5.099 -4.691 1.00 82.94 95 ILE A O 1
ATOM 720 N N . VAL A 1 96 ? -6.532 -6.464 -5.087 1.00 82.19 96 VAL A N 1
ATOM 721 C CA . VAL A 1 96 ? -6.518 -7.045 -3.736 1.00 82.19 96 VAL A CA 1
ATOM 722 C C . VAL A 1 96 ? -6.232 -5.974 -2.676 1.00 82.19 96 VAL A C 1
ATOM 724 O O . VAL A 1 96 ? -6.898 -5.947 -1.639 1.00 82.19 96 VAL A O 1
ATOM 727 N N . GLY A 1 97 ? -5.301 -5.053 -2.943 1.00 78.38 97 GLY A N 1
ATOM 728 C CA . GLY A 1 97 ? -4.997 -3.919 -2.067 1.00 78.38 97 GLY A CA 1
ATOM 729 C C . GLY A 1 97 ? -6.206 -3.006 -1.837 1.00 78.38 97 GLY A C 1
ATOM 730 O O . GLY A 1 97 ? -6.530 -2.688 -0.690 1.00 78.38 97 GLY A O 1
ATOM 731 N N . PHE A 1 98 ? -6.933 -2.656 -2.903 1.00 80.69 98 PHE A N 1
ATOM 732 C CA . PHE A 1 98 ? -8.161 -1.862 -2.808 1.00 80.69 98 PHE A CA 1
ATOM 733 C C . PHE A 1 98 ? -9.283 -2.596 -2.068 1.00 80.69 98 PHE A C 1
ATOM 735 O O . PHE A 1 98 ? -9.970 -1.984 -1.251 1.00 80.69 98 PHE A O 1
ATOM 742 N N . ILE A 1 99 ? -9.449 -3.904 -2.287 1.00 83.56 99 ILE A N 1
ATOM 743 C CA . ILE A 1 99 ? -10.434 -4.716 -1.557 1.00 83.56 99 ILE A CA 1
ATOM 744 C C . ILE A 1 99 ? -10.119 -4.721 -0.055 1.00 83.56 99 ILE A C 1
ATOM 746 O O . ILE A 1 99 ? -11.017 -4.524 0.764 1.00 83.56 99 ILE A O 1
ATOM 750 N N . LEU A 1 100 ? -8.849 -4.887 0.328 1.00 77.94 100 LEU A N 1
ATOM 751 C CA . LEU A 1 100 ? -8.429 -4.837 1.733 1.00 77.94 100 LEU A CA 1
ATOM 752 C C . LEU A 1 100 ? -8.696 -3.467 2.369 1.00 77.94 100 LEU A C 1
ATOM 754 O O . LEU A 1 100 ? -9.204 -3.402 3.492 1.00 77.94 100 LEU A O 1
ATOM 758 N N . MET A 1 101 ? -8.432 -2.376 1.642 1.00 79.88 101 MET A N 1
ATOM 759 C CA . MET A 1 101 ? -8.783 -1.026 2.090 1.00 79.88 101 MET A CA 1
ATOM 760 C C . MET A 1 101 ? -10.296 -0.832 2.231 1.00 79.88 101 MET A C 1
ATOM 762 O O . MET A 1 101 ? -10.741 -0.251 3.220 1.00 79.88 101 MET A O 1
ATOM 766 N N . ALA A 1 102 ? -11.098 -1.351 1.298 1.00 79.94 102 ALA A N 1
ATOM 767 C CA . ALA A 1 102 ? -12.556 -1.266 1.351 1.00 79.94 102 ALA A CA 1
ATOM 768 C C . ALA A 1 102 ? -13.136 -2.053 2.539 1.00 79.94 102 ALA A C 1
ATOM 770 O O . ALA A 1 102 ? -14.023 -1.560 3.235 1.00 79.94 102 ALA A O 1
ATOM 771 N N . ILE A 1 103 ? -12.604 -3.245 2.835 1.00 81.19 103 ILE A N 1
ATOM 772 C CA . ILE A 1 103 ? -12.990 -4.034 4.018 1.00 81.19 103 ILE A CA 1
ATOM 773 C C . ILE A 1 103 ? -12.642 -3.279 5.305 1.00 81.19 103 ILE A C 1
ATOM 775 O O . ILE A 1 103 ? -13.448 -3.248 6.242 1.00 81.19 103 ILE A O 1
ATOM 779 N N . ALA A 1 104 ? -11.463 -2.657 5.358 1.00 77.19 104 ALA A N 1
ATOM 780 C CA . ALA A 1 104 ? -11.068 -1.824 6.485 1.00 77.19 104 ALA A CA 1
ATOM 781 C C . ALA A 1 104 ? -12.023 -0.627 6.657 1.00 77.19 104 ALA A C 1
ATOM 783 O O . ALA A 1 104 ? -12.556 -0.421 7.748 1.00 77.19 104 ALA A O 1
ATOM 784 N N . ALA A 1 105 ? -12.325 0.100 5.579 1.00 78.06 105 ALA A N 1
ATOM 785 C CA . ALA A 1 105 ? -13.257 1.225 5.598 1.00 78.06 105 ALA A CA 1
ATOM 786 C C . ALA A 1 105 ? -14.675 0.809 6.030 1.00 78.06 105 ALA A C 1
ATOM 788 O O . ALA A 1 105 ? -15.285 1.481 6.859 1.00 78.06 105 ALA A O 1
ATOM 789 N N . ASN A 1 106 ? -15.179 -0.337 5.559 1.00 80.38 106 ASN A N 1
ATOM 790 C CA . ASN A 1 106 ? -16.483 -0.864 5.973 1.00 80.38 106 ASN A CA 1
ATOM 791 C C . ASN A 1 106 ? -16.523 -1.222 7.463 1.00 80.38 106 ASN A C 1
ATOM 793 O O . ASN A 1 106 ? -17.495 -0.912 8.154 1.00 80.38 106 ASN A O 1
ATOM 797 N N . LYS A 1 107 ? -15.459 -1.840 7.988 1.00 73.44 107 LYS A N 1
ATOM 798 C CA . LYS A 1 107 ? -15.353 -2.104 9.428 1.00 73.44 107 LYS A CA 1
ATOM 799 C C . LYS A 1 107 ? -15.298 -0.805 10.237 1.00 73.44 107 LYS A C 1
ATOM 801 O O . LYS A 1 107 ? -15.929 -0.740 11.289 1.00 73.44 107 LYS A O 1
ATOM 806 N N . LEU A 1 108 ? -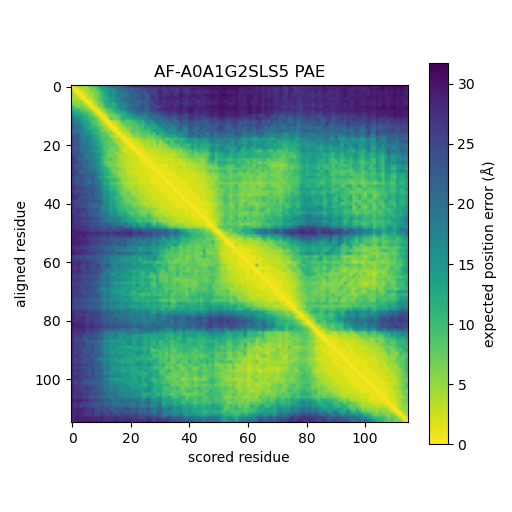14.611 0.226 9.741 1.00 73.44 108 LEU A N 1
ATOM 807 C CA . LEU A 1 108 ? -14.578 1.547 10.373 1.00 73.44 108 LEU A CA 1
ATOM 808 C C . LEU A 1 108 ? -15.969 2.206 10.400 1.00 73.44 108 LEU A C 1
ATOM 810 O O . LEU A 1 108 ? -16.410 2.656 11.454 1.00 73.44 108 LEU 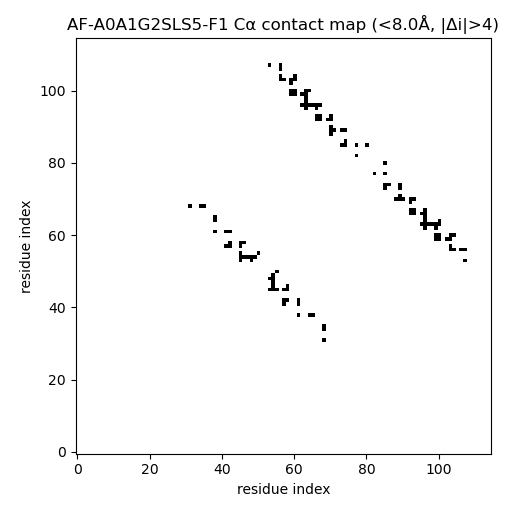A O 1
ATOM 814 N N . TYR A 1 109 ? -16.679 2.199 9.267 1.00 73.25 109 TYR A N 1
ATOM 815 C CA . TYR A 1 109 ? -18.019 2.782 9.123 1.00 73.25 109 TYR A CA 1
ATOM 816 C C . TYR A 1 109 ? -19.052 2.128 10.048 1.00 73.25 109 TYR A C 1
ATOM 818 O O . TYR A 1 109 ? -19.880 2.804 10.653 1.00 73.25 109 TYR A O 1
ATOM 826 N N . SER A 1 110 ? -18.984 0.802 10.207 1.00 68.94 110 SER A N 1
ATOM 827 C CA . SER A 1 110 ? -19.877 0.091 11.128 1.00 68.94 110 SER A CA 1
ATOM 828 C C . SER A 1 110 ? -19.704 0.520 12.591 1.00 68.94 110 SER A C 1
ATOM 830 O O . SER A 1 110 ? -20.646 0.411 13.367 1.00 68.94 110 SER A O 1
ATOM 832 N N . PHE A 1 111 ? -18.529 1.046 12.958 1.00 65.75 111 PHE A N 1
ATOM 833 C CA . PHE A 1 111 ? -18.237 1.523 14.309 1.00 65.75 111 PHE A CA 1
ATOM 834 C C . PHE A 1 111 ? -18.679 2.957 14.546 1.00 65.75 111 PHE A C 1
ATOM 836 O O . PHE A 1 111 ? -19.255 3.245 15.588 1.00 65.75 111 PHE A O 1
ATOM 843 N N . THR A 1 112 ? -18.456 3.849 13.584 1.00 64.38 112 THR A N 1
ATOM 844 C CA . THR A 1 112 ? -18.886 5.247 13.716 1.00 64.38 112 THR A CA 1
ATOM 845 C C . THR A 1 112 ? -20.404 5.401 13.694 1.00 64.38 112 THR A C 1
ATOM 847 O O . THR A 1 112 ? -20.911 6.393 14.195 1.00 64.38 112 THR A O 1
ATOM 850 N N . LYS A 1 113 ? -21.137 4.424 13.143 1.00 59.38 113 LYS A N 1
ATOM 851 C CA . LYS A 1 113 ? -22.607 4.377 13.182 1.00 59.38 113 LYS A CA 1
ATOM 852 C C . LYS A 1 113 ? -23.172 3.695 14.441 1.00 59.38 113 LYS A C 1
ATOM 854 O O . LYS A 1 113 ? -24.373 3.771 14.675 1.00 59.38 113 LYS A O 1
ATOM 859 N N . ALA A 1 114 ? -22.335 2.982 15.199 1.00 53.34 114 ALA A N 1
ATOM 860 C CA . ALA A 1 114 ? -22.716 2.298 16.438 1.00 53.34 114 ALA A CA 1
ATOM 861 C C . ALA A 1 114 ? -22.523 3.170 17.695 1.00 53.34 114 ALA A C 1
ATOM 863 O O . ALA A 1 114 ? -22.820 2.710 18.798 1.00 53.34 114 ALA A O 1
ATOM 864 N N . GLN A 1 115 ? -22.012 4.393 17.523 1.00 46.31 115 GLN A N 1
ATOM 865 C CA . GLN A 1 115 ? -21.801 5.404 18.557 1.00 46.31 115 GLN A CA 1
ATOM 866 C C . GLN A 1 115 ? -22.802 6.547 18.378 1.00 46.31 115 GLN A C 1
ATOM 868 O O . GLN A 1 115 ? -23.230 7.098 19.413 1.00 46.31 115 GLN A O 1
#